Protein AF-A0A377LM13-F1 (afdb_monomer_lite)

Organism: Enterobacter cloacae (NCBI:txid550)

Radius of gyration: 17.38 Å; chains: 1; bounding box: 69×24×45 Å

pLDDT: mean 71.72, std 21.13, range [30.25, 97.75]

Sequence (123 aa):
MQACSAPKGIDLDLGAFVELQDGYKSVIQALGNAFGNYRDEPYVQLKGDDRTGDVSDGEWLHINGREWKHIREVLIYAFIYEGVPSWDKTDGVVTIHVPDQPPIETRLTEGETVAHCAPLPDS

Structure (mmCIF, N/CA/C/O backbone):
data_AF-A0A377LM13-F1
#
_entry.id   AF-A0A377LM13-F1
#
loop_
_atom_site.group_PDB
_atom_site.id
_atom_site.type_symbol
_atom_site.label_atom_id
_atom_site.label_alt_id
_atom_site.label_comp_id
_atom_site.label_asym_id
_atom_site.label_entity_id
_atom_site.label_seq_id
_atom_site.pdbx_PDB_ins_code
_atom_site.Cartn_x
_atom_site.Cartn_y
_atom_site.Cartn_z
_atom_site.occupancy
_atom_site.B_iso_or_equiv
_atom_site.auth_seq_id
_atom_site.auth_comp_id
_atom_site.auth_asym_id
_atom_site.auth_atom_id
_atom_site.pdbx_PDB_model_num
ATOM 1 N N . MET A 1 1 ? 31.698 -7.398 -31.797 1.00 39.91 1 MET A N 1
ATOM 2 C CA . MET A 1 1 ? 31.085 -7.400 -30.455 1.00 39.91 1 MET A CA 1
ATOM 3 C C . MET A 1 1 ? 29.989 -6.358 -30.474 1.00 39.91 1 MET A C 1
ATOM 5 O O . MET A 1 1 ? 30.304 -5.193 -30.653 1.00 39.91 1 MET A O 1
ATOM 9 N N . GLN A 1 2 ? 28.733 -6.764 -30.357 1.00 32.50 2 GLN A N 1
ATOM 10 C CA . GLN A 1 2 ? 27.645 -5.845 -30.043 1.00 32.50 2 GLN A CA 1
ATOM 11 C C . GLN A 1 2 ? 26.778 -6.591 -29.036 1.00 32.50 2 GLN A C 1
ATOM 13 O O . GLN A 1 2 ? 26.074 -7.528 -29.399 1.00 32.50 2 GLN A O 1
ATOM 18 N N . ALA A 1 3 ? 26.918 -6.253 -27.757 1.00 33.78 3 ALA A N 1
ATOM 19 C CA . ALA A 1 3 ? 25.914 -6.629 -26.781 1.00 33.78 3 ALA A CA 1
ATOM 20 C C . ALA A 1 3 ? 24.720 -5.704 -27.033 1.00 33.78 3 ALA A C 1
ATOM 22 O O . ALA A 1 3 ? 24.848 -4.485 -26.902 1.00 33.78 3 ALA A O 1
ATOM 23 N N . CYS A 1 4 ? 23.589 -6.263 -27.464 1.00 30.25 4 CYS A N 1
ATOM 24 C CA . CYS A 1 4 ? 22.315 -5.571 -27.330 1.00 30.25 4 CYS A CA 1
ATOM 25 C C . CYS A 1 4 ? 22.112 -5.335 -25.834 1.00 30.25 4 CYS A C 1
ATOM 27 O O . CYS A 1 4 ? 22.000 -6.291 -25.070 1.00 30.25 4 CYS A O 1
ATOM 29 N N . SER A 1 5 ? 22.123 -4.069 -25.416 1.00 35.12 5 SER A N 1
ATOM 30 C CA . SER A 1 5 ? 21.589 -3.686 -24.114 1.00 35.12 5 SER A CA 1
ATOM 31 C C . SER A 1 5 ? 20.164 -4.217 -24.052 1.00 35.12 5 SER A C 1
ATOM 33 O O . SER A 1 5 ? 19.355 -3.858 -24.910 1.00 35.12 5 SER A O 1
ATOM 35 N N . ALA A 1 6 ? 19.861 -5.068 -23.071 1.00 37.19 6 ALA A N 1
ATOM 36 C CA . ALA A 1 6 ? 18.476 -5.327 -22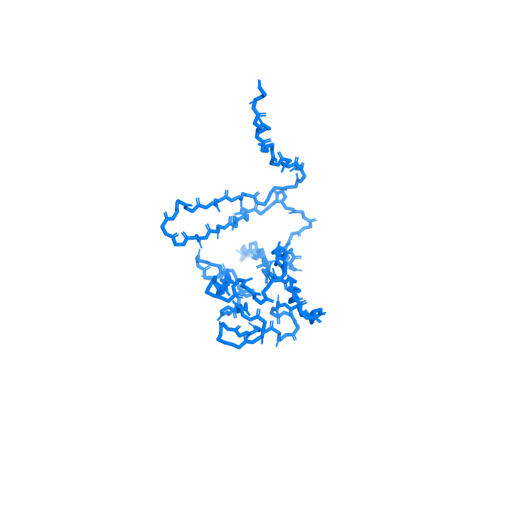.710 1.00 37.19 6 ALA A CA 1
ATOM 37 C C . ALA A 1 6 ? 17.790 -3.964 -22.484 1.00 37.19 6 ALA A C 1
ATOM 39 O O . ALA A 1 6 ? 18.450 -3.038 -21.982 1.00 37.19 6 ALA A O 1
ATOM 40 N N . PRO A 1 7 ? 16.528 -3.779 -22.906 1.00 42.41 7 PRO A N 1
ATOM 41 C CA . PRO A 1 7 ? 15.776 -2.612 -22.468 1.00 42.41 7 PRO A CA 1
ATOM 42 C C . PRO A 1 7 ? 15.837 -2.587 -20.936 1.00 42.41 7 PRO A C 1
ATOM 44 O O . PRO A 1 7 ? 15.691 -3.635 -20.308 1.00 42.41 7 PRO A O 1
ATOM 47 N N . LYS A 1 8 ? 16.140 -1.424 -20.340 1.00 48.09 8 LYS A N 1
ATOM 48 C CA . LYS A 1 8 ? 16.014 -1.260 -18.886 1.00 48.09 8 LYS A CA 1
ATOM 49 C C . LYS A 1 8 ? 14.614 -1.744 -18.508 1.00 48.09 8 LYS A C 1
ATOM 51 O O . LYS A 1 8 ? 13.649 -1.260 -19.101 1.00 48.09 8 LYS A O 1
ATOM 56 N N . GLY A 1 9 ? 14.541 -2.714 -17.597 1.00 55.50 9 GLY A N 1
ATOM 57 C CA . GLY A 1 9 ? 13.276 -3.169 -17.032 1.00 55.50 9 GLY A CA 1
ATOM 58 C C . GLY A 1 9 ? 12.495 -1.965 -16.517 1.00 55.50 9 GLY A C 1
ATOM 59 O O . GLY A 1 9 ? 13.082 -0.995 -16.034 1.00 55.50 9 GLY A O 1
ATOM 60 N N . ILE A 1 10 ? 11.189 -1.992 -16.733 1.00 61.28 10 ILE A N 1
ATOM 61 C CA . ILE A 1 10 ? 10.272 -1.001 -16.186 1.00 61.28 10 ILE A CA 1
ATOM 62 C C . ILE A 1 10 ? 10.017 -1.425 -14.748 1.00 61.28 10 ILE A C 1
ATOM 64 O O . ILE A 1 10 ? 9.575 -2.550 -14.534 1.00 61.28 10 ILE A O 1
ATOM 68 N N . ASP A 1 11 ? 10.301 -0.537 -13.802 1.00 65.81 11 ASP A N 1
ATOM 69 C CA . ASP A 1 11 ? 10.080 -0.779 -12.379 1.00 65.81 11 ASP A CA 1
ATOM 70 C C . ASP A 1 11 ? 8.792 -0.066 -11.944 1.00 65.81 11 ASP A C 1
ATOM 72 O O . ASP A 1 11 ? 8.705 1.171 -11.984 1.00 65.81 11 ASP A O 1
ATOM 76 N N . LEU A 1 12 ? 7.762 -0.857 -11.638 1.00 72.94 12 LEU A N 1
ATOM 77 C CA . LEU A 1 12 ? 6.462 -0.388 -11.166 1.00 72.94 12 LEU A CA 1
ATOM 78 C C . LEU A 1 12 ? 6.320 -0.751 -9.693 1.00 72.94 12 LEU A C 1
ATOM 80 O O . LEU A 1 12 ? 6.342 -1.928 -9.349 1.00 72.94 12 LEU A O 1
ATOM 84 N N . ASP A 1 13 ? 6.062 0.250 -8.861 1.00 76.25 13 ASP A N 1
ATOM 85 C CA . ASP A 1 13 ? 5.788 0.060 -7.440 1.00 76.25 13 ASP A CA 1
ATOM 86 C C . ASP A 1 13 ? 4.286 0.181 -7.146 1.00 76.25 13 ASP A C 1
ATOM 88 O O . ASP A 1 13 ? 3.567 1.004 -7.735 1.00 76.25 13 ASP A O 1
ATOM 92 N N . LEU A 1 14 ? 3.829 -0.582 -6.157 1.00 85.19 14 LEU A N 1
ATOM 93 C CA . LEU A 1 14 ? 2.491 -0.580 -5.582 1.00 85.19 14 LEU A CA 1
ATOM 94 C C . LEU A 1 14 ? 2.515 -0.002 -4.159 1.00 85.19 14 LEU A C 1
ATOM 96 O O . LEU A 1 14 ? 3.358 -0.321 -3.318 1.00 85.19 14 LEU A O 1
ATOM 100 N N . GLY A 1 15 ? 1.519 0.821 -3.840 1.00 90.19 15 GLY A N 1
ATOM 101 C CA . GLY A 1 15 ? 1.350 1.375 -2.503 1.00 90.19 15 GLY A CA 1
ATOM 102 C C . GLY A 1 15 ? -0.103 1.581 -2.105 1.00 90.19 15 GLY A C 1
ATOM 103 O O . GLY A 1 15 ? -1.030 1.488 -2.915 1.00 90.19 15 GLY A O 1
ATOM 104 N N . ALA A 1 16 ? -0.302 1.871 -0.821 1.00 93.69 16 ALA A N 1
ATOM 105 C CA . ALA A 1 16 ? -1.597 2.279 -0.305 1.00 93.69 16 ALA A CA 1
ATOM 106 C C . ALA A 1 16 ? -1.486 3.360 0.767 1.00 93.69 16 ALA A C 1
ATOM 108 O O . ALA A 1 16 ? -0.631 3.311 1.649 1.00 93.69 16 ALA A O 1
ATOM 109 N N . PHE A 1 17 ? -2.416 4.305 0.735 1.00 95.88 17 PHE A N 1
ATOM 110 C CA . PHE A 1 17 ? -2.726 5.162 1.869 1.00 95.88 17 PHE A CA 1
ATOM 111 C C . PHE A 1 17 ? -3.907 4.557 2.628 1.00 95.88 17 PHE A C 1
ATOM 113 O O . PHE A 1 17 ? -4.901 4.165 2.014 1.00 95.88 17 PHE A O 1
ATOM 120 N N . VAL A 1 18 ? -3.797 4.482 3.953 1.00 96.75 18 VAL A N 1
ATOM 121 C CA . VAL A 1 18 ? -4.838 3.930 4.824 1.00 96.75 18 VAL A CA 1
ATOM 122 C C . VAL A 1 18 ? -5.212 4.953 5.881 1.00 96.75 18 VAL A C 1
ATOM 124 O O . VAL A 1 18 ? -4.346 5.441 6.612 1.00 96.75 18 VAL A O 1
ATOM 127 N N . GLU A 1 19 ? -6.509 5.221 5.994 1.00 97.75 19 GLU A N 1
ATOM 128 C CA . GLU A 1 19 ? -7.101 5.962 7.102 1.00 97.75 19 GLU A CA 1
ATOM 129 C C . GLU A 1 19 ? -7.992 5.023 7.925 1.00 97.75 19 GLU A C 1
ATOM 131 O O . GLU A 1 19 ? -8.856 4.333 7.377 1.00 97.75 19 GLU A O 1
ATOM 136 N N . LEU A 1 20 ? -7.785 4.991 9.242 1.00 97.50 20 LEU A N 1
ATOM 137 C CA . LEU A 1 20 ? -8.616 4.254 10.193 1.00 97.50 20 LEU A CA 1
ATOM 138 C C . LEU A 1 20 ? -9.738 5.141 10.750 1.00 97.50 20 LEU A C 1
ATOM 140 O O . LEU A 1 20 ? -9.699 6.370 10.669 1.00 97.50 20 LEU A O 1
ATOM 144 N N . GLN A 1 21 ? -10.759 4.515 11.331 1.00 97.12 21 GLN A N 1
ATOM 145 C CA . GLN A 1 21 ? -11.940 5.207 11.865 1.00 97.12 21 GLN A CA 1
ATOM 146 C C . GLN A 1 21 ? -11.631 6.136 13.049 1.00 97.12 21 GLN A C 1
ATOM 148 O O . GLN A 1 21 ? -12.384 7.072 13.310 1.00 97.12 21 GLN A O 1
ATOM 153 N N . ASP A 1 22 ? -10.532 5.899 13.762 1.00 95.75 22 ASP A N 1
ATOM 154 C CA . ASP A 1 22 ? -10.043 6.763 14.841 1.00 95.75 22 ASP A CA 1
ATOM 155 C C . ASP A 1 22 ? -9.205 7.954 14.334 1.00 95.75 22 ASP A C 1
ATOM 157 O O . ASP A 1 22 ? -8.771 8.796 15.122 1.00 95.75 22 ASP A O 1
ATOM 161 N N . GLY A 1 23 ? -9.008 8.052 13.015 1.00 96.25 23 GLY A N 1
ATOM 162 C CA . GLY A 1 23 ? -8.229 9.092 12.355 1.00 96.25 23 GLY A CA 1
ATOM 163 C C . GLY A 1 23 ? -6.744 8.769 12.196 1.00 96.25 23 GLY A C 1
ATOM 164 O O . GLY A 1 23 ? -6.016 9.616 11.667 1.00 96.25 23 GLY A O 1
ATOM 165 N N . TYR A 1 24 ? -6.273 7.585 12.611 1.00 96.44 24 TYR A N 1
ATOM 166 C CA . TYR A 1 24 ? -4.904 7.150 12.338 1.00 96.44 24 TYR A CA 1
ATOM 167 C C . TYR A 1 24 ? -4.667 7.013 10.829 1.00 96.44 24 TYR A C 1
ATOM 169 O O . TYR A 1 24 ? -5.503 6.488 10.093 1.00 96.44 24 TYR A O 1
ATOM 177 N N . LYS A 1 25 ? -3.513 7.501 10.363 1.00 97.00 25 LYS A N 1
ATOM 178 C CA . LYS A 1 25 ? -3.135 7.535 8.946 1.00 97.00 25 LYS A CA 1
ATOM 179 C C . LYS A 1 25 ? -1.785 6.882 8.752 1.00 97.00 25 LYS A C 1
ATOM 181 O O . LYS A 1 25 ? -0.836 7.187 9.473 1.00 97.00 25 LYS A O 1
ATOM 186 N N . SER A 1 26 ? -1.692 6.034 7.740 1.00 95.19 26 SER A N 1
ATOM 187 C CA . SER A 1 26 ? -0.451 5.357 7.382 1.00 95.19 26 SER A CA 1
ATOM 188 C C . SER A 1 26 ? -0.300 5.245 5.873 1.00 95.19 26 SER A C 1
ATOM 190 O O . SER A 1 26 ? -1.274 5.303 5.122 1.00 95.19 26 SER A O 1
ATOM 192 N N . VAL A 1 27 ? 0.949 5.109 5.440 1.00 95.00 27 VAL A N 1
ATOM 193 C CA . VAL A 1 27 ? 1.307 4.855 4.048 1.00 95.00 27 VAL A CA 1
ATOM 194 C C . VAL A 1 27 ? 2.063 3.539 4.001 1.00 95.00 27 VAL A C 1
ATOM 196 O O . VAL A 1 27 ? 3.021 3.355 4.752 1.00 95.00 27 VAL A O 1
ATOM 199 N N . ILE A 1 28 ? 1.620 2.645 3.127 1.00 93.12 28 ILE A N 1
ATOM 200 C CA . ILE A 1 28 ? 2.214 1.341 2.866 1.00 93.12 28 ILE A CA 1
ATOM 201 C C . ILE A 1 28 ? 2.919 1.408 1.513 1.00 93.12 28 ILE A C 1
ATOM 203 O O . ILE A 1 28 ? 2.266 1.648 0.501 1.00 93.12 28 ILE A O 1
ATOM 207 N N . GLN A 1 29 ? 4.241 1.250 1.510 1.00 89.50 29 GLN A N 1
ATOM 208 C CA . GLN A 1 29 ? 5.081 1.261 0.308 1.00 89.50 29 GLN A CA 1
ATOM 209 C C . GLN A 1 29 ? 6.489 0.723 0.605 1.00 89.50 29 GLN A C 1
ATOM 2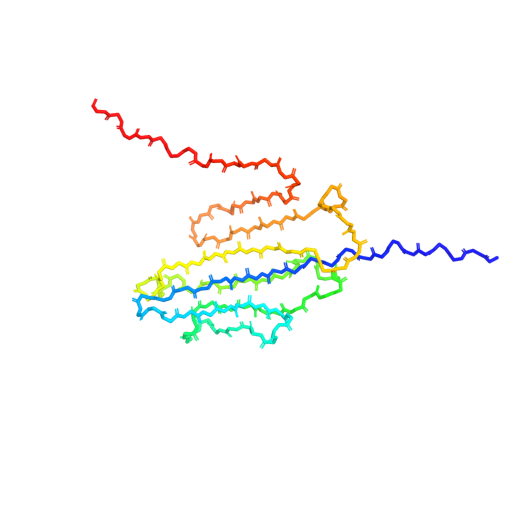11 O O . GLN A 1 29 ? 7.034 0.940 1.698 1.00 89.50 29 GLN A O 1
ATOM 216 N N . ALA A 1 30 ? 7.107 0.100 -0.397 1.00 84.06 30 ALA A N 1
ATOM 217 C CA . ALA A 1 30 ? 8.462 -0.437 -0.320 1.00 84.06 30 ALA A CA 1
ATOM 218 C C . ALA A 1 30 ? 9.535 0.645 -0.088 1.00 84.06 30 ALA A C 1
ATOM 220 O O . ALA A 1 30 ? 10.387 0.497 0.790 1.00 84.06 30 ALA A O 1
ATOM 221 N N . LEU A 1 31 ? 9.453 1.785 -0.789 1.00 78.38 31 LEU A N 1
ATOM 222 C CA . LEU A 1 31 ? 10.442 2.877 -0.710 1.00 78.38 31 LEU A CA 1
ATOM 223 C C . LEU A 1 31 ? 10.627 3.461 0.700 1.00 78.38 31 LEU A C 1
ATOM 225 O O . LEU A 1 31 ? 11.710 3.924 1.059 1.00 78.38 31 LEU A O 1
ATOM 229 N N . GLY A 1 32 ? 9.565 3.444 1.505 1.00 80.06 32 GLY A N 1
ATOM 230 C CA . GLY A 1 32 ? 9.575 3.927 2.885 1.00 80.06 32 GLY A CA 1
ATOM 231 C C . GLY A 1 32 ? 9.942 2.862 3.918 1.00 80.06 32 GLY A C 1
ATOM 232 O O . GLY A 1 32 ? 9.883 3.153 5.111 1.00 80.06 32 GLY A O 1
ATOM 233 N N . ASN A 1 33 ? 10.262 1.632 3.492 1.00 84.25 33 ASN A N 1
ATOM 234 C CA . ASN A 1 33 ? 10.314 0.441 4.349 1.00 84.25 33 ASN A CA 1
ATOM 235 C C . ASN A 1 33 ? 9.038 0.267 5.199 1.00 84.25 33 ASN A C 1
ATOM 237 O O . ASN A 1 33 ? 9.088 -0.200 6.339 1.00 84.25 33 ASN A O 1
ATOM 241 N N . ALA A 1 34 ? 7.888 0.661 4.649 1.00 90.69 34 ALA A N 1
ATOM 242 C CA . ALA A 1 34 ? 6.605 0.655 5.334 1.00 90.69 34 ALA A CA 1
ATOM 243 C C . ALA A 1 34 ? 5.721 -0.446 4.741 1.00 90.69 34 ALA A C 1
ATOM 245 O O . ALA A 1 34 ? 4.857 -0.192 3.912 1.00 90.69 34 ALA A O 1
ATOM 246 N N . PHE A 1 35 ? 5.949 -1.690 5.162 1.00 91.81 35 PHE A N 1
ATOM 247 C CA . PHE A 1 35 ? 5.245 -2.859 4.614 1.00 91.81 35 PHE A CA 1
ATOM 248 C C . PHE A 1 35 ? 3.885 -3.134 5.263 1.00 91.81 35 PHE A C 1
ATOM 250 O O . PHE A 1 35 ? 3.137 -3.981 4.784 1.00 91.81 35 PHE A O 1
ATOM 257 N N . GLY A 1 36 ? 3.544 -2.427 6.342 1.00 93.06 36 GLY A N 1
ATOM 258 C CA . GLY A 1 36 ? 2.286 -2.621 7.057 1.00 93.06 36 GLY A CA 1
ATOM 259 C C . GLY A 1 36 ? 2.162 -3.992 7.730 1.00 93.06 36 GLY A C 1
ATOM 260 O O . GLY A 1 36 ? 3.132 -4.739 7.884 1.00 93.06 36 GLY A O 1
ATOM 261 N N . ASN A 1 37 ? 0.950 -4.313 8.173 1.00 93.69 37 ASN A N 1
ATOM 262 C CA . ASN A 1 37 ? 0.635 -5.555 8.870 1.00 93.69 37 ASN A CA 1
ATOM 263 C C . ASN A 1 37 ? -0.804 -5.972 8.541 1.00 93.69 37 ASN A C 1
ATOM 265 O O . ASN A 1 37 ? -1.717 -5.157 8.527 1.00 93.69 37 ASN A O 1
ATOM 269 N N . TYR A 1 38 ? -1.004 -7.256 8.251 1.00 94.12 38 TYR A N 1
ATOM 270 C CA . TYR A 1 38 ? -2.317 -7.807 7.919 1.00 94.12 38 TYR A CA 1
ATOM 271 C C . TYR A 1 38 ? -3.190 -8.078 9.160 1.00 94.12 38 TYR A C 1
ATOM 273 O O . TYR A 1 38 ? -4.418 -8.112 9.076 1.00 94.12 38 TYR A O 1
ATOM 281 N N . ARG A 1 39 ? -2.562 -8.340 10.312 1.00 94.38 39 ARG A N 1
ATOM 282 C CA . ARG A 1 39 ? -3.226 -8.743 11.565 1.00 94.38 39 ARG A CA 1
ATOM 283 C C . ARG A 1 39 ? -3.391 -7.602 12.561 1.00 94.38 39 ARG A C 1
ATOM 285 O O . ARG A 1 39 ? -4.321 -7.656 13.354 1.00 94.38 39 ARG A O 1
ATOM 292 N N . ASP A 1 40 ? -2.517 -6.609 12.493 1.00 95.50 40 ASP A N 1
ATOM 293 C CA . ASP A 1 40 ? -2.535 -5.419 13.342 1.00 95.50 40 ASP A CA 1
ATOM 294 C C . ASP A 1 40 ? -2.727 -4.170 12.478 1.00 95.50 40 ASP A C 1
ATOM 296 O O . ASP A 1 40 ? -2.576 -4.236 11.256 1.00 95.50 40 ASP A O 1
ATOM 300 N N . GLU A 1 41 ? -3.029 -3.031 13.101 1.00 94.25 41 GLU A N 1
ATOM 301 C CA . GLU A 1 41 ? -3.126 -1.744 12.407 1.00 94.25 41 GLU A CA 1
ATOM 302 C C . GLU A 1 41 ? -1.885 -1.509 11.518 1.00 94.25 41 GLU A C 1
ATOM 304 O O . GLU A 1 41 ? -0.753 -1.696 11.978 1.00 94.25 41 GLU A O 1
ATOM 309 N N . PRO A 1 42 ? -2.068 -1.146 10.232 1.00 95.56 42 PRO A N 1
ATOM 310 C CA . PRO A 1 42 ? -3.294 -0.630 9.609 1.00 95.56 42 PRO A CA 1
ATOM 311 C C . PRO A 1 42 ? -4.159 -1.680 8.881 1.00 95.56 42 PRO A C 1
ATOM 313 O O . PRO A 1 42 ? -4.997 -1.308 8.062 1.00 95.56 42 PRO A O 1
ATOM 316 N N . TYR A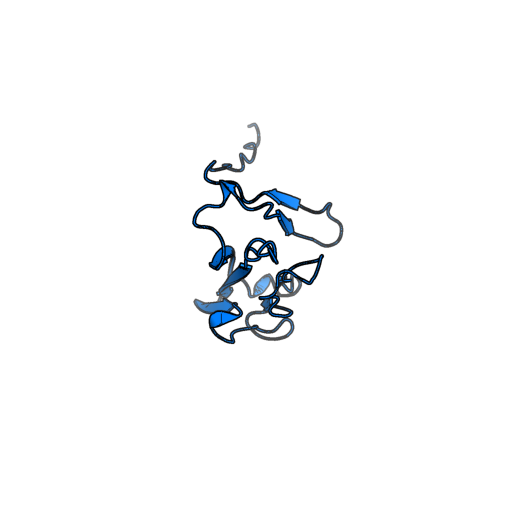 1 43 ? -3.967 -2.978 9.145 1.00 96.25 43 TYR A N 1
ATOM 317 C CA . TYR A 1 43 ? -4.687 -4.106 8.519 1.00 96.25 43 TYR A CA 1
ATOM 318 C C . TYR A 1 43 ? -4.470 -4.253 7.005 1.00 96.25 43 TYR A C 1
ATOM 320 O O . TYR A 1 43 ? -5.182 -4.995 6.318 1.00 96.25 43 TYR A O 1
ATOM 328 N N . VAL A 1 44 ? -3.461 -3.556 6.492 1.00 94.38 44 VAL A N 1
ATOM 329 C CA . VAL A 1 44 ? -3.007 -3.575 5.107 1.00 94.38 44 VAL A CA 1
ATOM 330 C C . VAL A 1 44 ? -1.527 -3.927 5.107 1.00 94.38 44 VAL A C 1
ATOM 332 O O . VAL A 1 44 ? -0.756 -3.367 5.888 1.00 94.38 44 VAL A O 1
ATOM 335 N N . GLN A 1 45 ? -1.132 -4.865 4.249 1.00 94.31 45 GLN A N 1
ATOM 336 C CA . GLN A 1 45 ? 0.242 -5.346 4.146 1.00 94.31 45 GLN A CA 1
ATOM 337 C C . GLN A 1 45 ? 0.701 -5.424 2.692 1.00 94.31 45 GLN A C 1
ATOM 339 O O . GLN A 1 45 ? 0.067 -6.100 1.886 1.00 94.31 45 GLN A O 1
ATOM 344 N N . LEU A 1 46 ? 1.856 -4.834 2.397 1.00 91.12 46 LEU A N 1
ATOM 345 C CA . LEU A 1 46 ? 2.631 -5.117 1.192 1.00 91.12 46 LEU A CA 1
ATOM 346 C C . LEU A 1 46 ? 3.481 -6.369 1.445 1.00 91.12 46 LEU A C 1
ATOM 348 O O . LEU A 1 46 ? 4.230 -6.446 2.422 1.00 91.12 46 LEU A O 1
ATOM 352 N N . LYS A 1 47 ? 3.307 -7.396 0.613 1.00 85.56 47 LYS A N 1
ATOM 353 C CA . LYS A 1 47 ? 3.877 -8.737 0.827 1.00 85.56 47 LYS A CA 1
ATOM 354 C C . LYS A 1 47 ? 5.372 -8.831 0.561 1.00 85.56 47 LYS A C 1
ATOM 356 O O . LYS A 1 47 ? 6.010 -9.748 1.078 1.00 85.56 47 LYS A O 1
ATOM 361 N N . GLY A 1 48 ? 5.898 -7.919 -0.234 1.00 71.06 48 GLY A N 1
ATOM 362 C CA . GLY A 1 48 ? 7.269 -7.912 -0.694 1.00 71.06 48 GLY A CA 1
ATOM 363 C C . GLY A 1 48 ? 7.451 -6.799 -1.707 1.00 71.06 48 GLY A C 1
ATOM 364 O O . GLY A 1 48 ? 6.476 -6.203 -2.151 1.00 71.06 48 GLY A O 1
ATOM 365 N N . ASP A 1 49 ? 8.712 -6.545 -1.994 1.00 64.31 49 ASP A N 1
ATOM 366 C CA . ASP A 1 49 ? 9.208 -5.499 -2.868 1.00 64.31 49 ASP A CA 1
ATOM 367 C C . ASP A 1 49 ? 9.836 -6.198 -4.076 1.00 64.31 49 ASP A C 1
ATOM 369 O O . ASP A 1 49 ? 10.811 -6.939 -3.892 1.00 64.31 49 ASP A O 1
ATOM 373 N N . ASP A 1 50 ? 9.242 -6.061 -5.263 1.00 63.94 50 ASP A N 1
ATOM 374 C CA . ASP A 1 50 ? 9.774 -6.649 -6.506 1.00 63.94 50 ASP A CA 1
ATOM 375 C C . ASP A 1 50 ? 10.305 -5.574 -7.457 1.00 63.94 50 ASP A C 1
ATOM 377 O O . ASP A 1 50 ? 9.832 -5.396 -8.576 1.00 63.94 50 ASP A O 1
ATOM 381 N N . ARG A 1 51 ? 11.384 -4.918 -7.025 1.00 58.94 51 ARG A N 1
ATOM 382 C CA . ARG A 1 51 ? 12.115 -3.902 -7.811 1.00 58.94 51 ARG A CA 1
ATOM 383 C C . ARG A 1 51 ? 12.762 -4.418 -9.090 1.00 58.94 51 ARG A C 1
ATOM 385 O O . ARG A 1 51 ? 13.412 -3.674 -9.821 1.00 58.94 51 ARG A O 1
ATOM 392 N N . THR A 1 52 ? 12.746 -5.731 -9.299 1.00 54.12 52 THR A N 1
ATOM 393 C CA . THR A 1 52 ? 13.357 -6.338 -10.481 1.00 54.12 52 THR A CA 1
ATOM 394 C C . THR A 1 52 ? 12.372 -6.468 -11.633 1.00 54.12 52 THR A C 1
ATOM 396 O O . THR A 1 52 ? 12.811 -6.590 -12.776 1.00 54.12 52 THR A O 1
ATOM 399 N N . GLY A 1 53 ? 11.063 -6.439 -11.352 1.00 54.91 53 GLY A N 1
ATOM 400 C CA . GLY A 1 53 ? 10.038 -6.845 -12.314 1.00 54.91 53 GLY A CA 1
ATOM 401 C C . GLY A 1 53 ? 10.217 -8.295 -12.788 1.00 54.91 53 GLY A C 1
ATOM 402 O O . GLY A 1 53 ? 9.704 -8.667 -13.843 1.00 54.91 53 GLY A O 1
ATOM 403 N N . ASP A 1 54 ? 10.992 -9.097 -12.045 1.00 43.41 54 ASP A N 1
ATOM 404 C CA . ASP A 1 54 ? 11.342 -10.478 -12.388 1.00 43.41 54 ASP A CA 1
ATOM 405 C C . ASP A 1 54 ? 10.300 -11.470 -11.839 1.00 43.41 54 ASP A C 1
ATOM 407 O O . ASP A 1 54 ? 10.220 -12.609 -12.317 1.00 43.41 54 ASP A O 1
ATOM 411 N N . VAL A 1 55 ? 9.480 -11.075 -10.854 1.00 55.75 55 VAL A N 1
ATOM 412 C CA . VAL A 1 55 ? 8.343 -11.879 -10.399 1.00 55.75 55 VAL A CA 1
ATOM 413 C C . VAL A 1 55 ? 7.187 -11.643 -11.363 1.00 55.75 55 VAL A C 1
ATOM 415 O O . VAL A 1 55 ? 6.607 -10.565 -11.434 1.00 55.75 55 VAL A O 1
ATOM 418 N N . SER A 1 56 ? 6.801 -12.701 -12.080 1.00 50.59 56 SER A N 1
ATOM 419 C CA . SER A 1 56 ? 5.684 -12.680 -13.038 1.00 50.59 56 SER A CA 1
ATOM 420 C C . SER A 1 56 ? 4.364 -12.174 -12.454 1.00 50.59 56 SER A C 1
ATOM 422 O O . SER A 1 56 ? 3.497 -11.727 -13.198 1.00 50.59 56 SER A O 1
ATOM 424 N N . ASP A 1 57 ? 4.222 -12.278 -11.132 1.00 58.97 57 ASP A N 1
ATOM 425 C CA . ASP A 1 57 ? 3.004 -11.965 -10.393 1.00 58.97 57 ASP A CA 1
ATOM 426 C C . ASP A 1 57 ? 3.044 -10.561 -9.751 1.00 58.97 57 ASP A C 1
ATOM 428 O O . ASP A 1 57 ? 2.065 -10.180 -9.112 1.00 58.97 57 ASP A O 1
ATOM 432 N N . GLY A 1 58 ? 4.145 -9.808 -9.902 1.00 72.44 58 GLY A N 1
ATOM 433 C CA . GLY A 1 58 ? 4.315 -8.440 -9.396 1.00 72.44 58 GLY A CA 1
ATOM 434 C C . GLY A 1 58 ? 4.238 -8.288 -7.869 1.00 72.44 58 GLY A C 1
ATOM 435 O O . GLY A 1 58 ? 4.437 -9.236 -7.101 1.00 72.44 58 GLY A O 1
ATOM 436 N N . GLU A 1 59 ? 3.943 -7.068 -7.415 1.00 78.81 59 GLU A N 1
ATOM 437 C CA . GLU A 1 59 ? 3.769 -6.747 -5.997 1.00 78.81 59 GLU A CA 1
ATOM 438 C C . GLU A 1 59 ? 2.343 -7.025 -5.500 1.00 78.81 59 GLU A C 1
ATOM 440 O O . GLU A 1 59 ? 1.352 -6.719 -6.163 1.00 78.81 59 GLU A O 1
ATOM 445 N N . TRP A 1 60 ? 2.224 -7.559 -4.278 1.00 86.44 60 TRP A N 1
ATOM 446 C CA . TRP A 1 60 ? 0.935 -7.924 -3.682 1.00 86.44 60 TRP A CA 1
ATOM 447 C C . TRP A 1 60 ? 0.616 -7.092 -2.447 1.00 86.44 60 TRP A C 1
ATOM 449 O O . TRP A 1 60 ? 1.350 -7.124 -1.455 1.00 86.44 60 TRP A O 1
ATOM 459 N N . LEU A 1 61 ? -0.546 -6.438 -2.465 1.00 89.44 61 LEU A N 1
ATOM 460 C CA . LEU A 1 61 ? -1.093 -5.705 -1.328 1.00 89.44 61 LEU A CA 1
ATOM 461 C C . LEU A 1 61 ? -2.312 -6.439 -0.757 1.00 89.44 61 LEU A C 1
ATOM 463 O O . LEU A 1 61 ? -3.337 -6.614 -1.411 1.00 89.44 61 LEU A O 1
ATOM 467 N N . HIS A 1 62 ? -2.190 -6.905 0.480 1.00 91.94 62 HIS A N 1
ATOM 468 C CA . HIS A 1 62 ? -3.224 -7.654 1.183 1.00 91.94 62 HIS A CA 1
ATOM 469 C C . HIS A 1 62 ? -3.989 -6.740 2.136 1.00 91.94 62 HIS A C 1
ATOM 471 O O . HIS A 1 62 ? -3.401 -6.178 3.059 1.00 91.94 62 HIS A O 1
ATOM 477 N N . ILE A 1 63 ? -5.309 -6.666 1.967 1.00 92.31 63 ILE A N 1
ATOM 478 C CA . ILE A 1 63 ? -6.217 -5.919 2.845 1.00 92.31 63 ILE A CA 1
ATOM 479 C C . ILE A 1 63 ? -7.046 -6.916 3.653 1.00 92.31 63 ILE A C 1
ATOM 481 O O . ILE A 1 63 ? -7.698 -7.804 3.093 1.00 92.31 63 ILE A O 1
ATOM 485 N N . ASN A 1 64 ? -7.033 -6.803 4.979 1.00 93.19 64 ASN A N 1
ATOM 486 C CA . ASN A 1 64 ? -7.833 -7.668 5.836 1.00 93.19 64 ASN A CA 1
ATOM 487 C C . ASN A 1 64 ? -9.283 -7.168 5.917 1.00 93.19 64 ASN A C 1
ATOM 489 O O . ASN A 1 64 ? -9.656 -6.400 6.802 1.00 93.19 64 ASN A O 1
ATOM 493 N N . GLY A 1 65 ? -10.129 -7.665 5.012 1.00 89.25 65 GLY A N 1
ATOM 494 C CA . GLY A 1 65 ? -11.553 -7.314 4.963 1.00 89.25 65 GLY A CA 1
ATOM 495 C C . GLY A 1 65 ? -12.353 -7.658 6.229 1.00 89.25 65 GLY A C 1
ATOM 496 O O . GLY A 1 65 ? -13.441 -7.121 6.419 1.00 89.25 65 GLY A O 1
ATOM 497 N N . ARG A 1 66 ? -11.836 -8.503 7.137 1.00 93.00 66 ARG A N 1
ATOM 498 C CA . ARG A 1 66 ? -12.499 -8.771 8.431 1.00 93.00 66 ARG A CA 1
ATOM 499 C C . ARG A 1 66 ? -12.454 -7.566 9.369 1.00 93.00 66 ARG A C 1
ATOM 501 O O . ARG A 1 66 ? -13.325 -7.432 10.225 1.00 93.00 66 ARG A O 1
ATOM 508 N N . GLU A 1 67 ? -11.481 -6.682 9.176 1.00 95.19 67 GLU A N 1
ATOM 509 C CA . GLU A 1 67 ? -11.277 -5.489 9.997 1.00 95.19 67 GLU A CA 1
ATOM 510 C C . GLU A 1 67 ? -11.836 -4.220 9.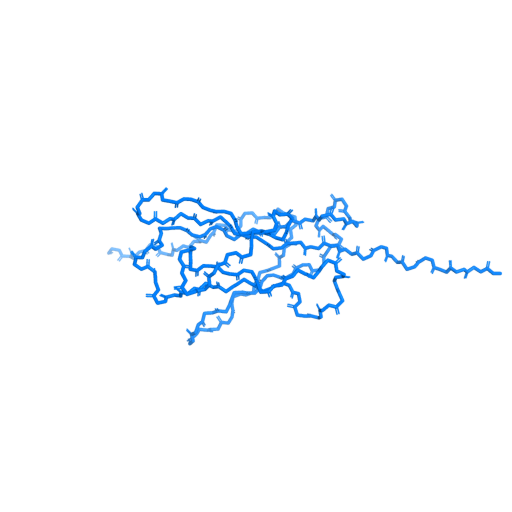337 1.00 95.19 67 GLU A C 1
ATOM 512 O O . GLU A 1 67 ? -11.535 -3.114 9.771 1.00 95.19 67 GLU A O 1
ATOM 517 N N . TRP A 1 68 ? -12.723 -4.349 8.338 1.00 92.25 68 TRP A N 1
ATOM 518 C CA . TRP A 1 68 ? -13.335 -3.205 7.639 1.00 92.25 68 TRP A CA 1
ATOM 519 C C . TRP A 1 68 ? -14.048 -2.219 8.576 1.00 92.25 68 TRP A C 1
ATOM 521 O O . TRP A 1 68 ? -14.095 -1.025 8.316 1.00 92.25 68 TRP A O 1
ATOM 531 N N . LYS A 1 69 ? -14.540 -2.699 9.724 1.00 95.44 69 LYS A N 1
ATOM 532 C CA . LYS A 1 69 ? -15.085 -1.866 10.813 1.00 95.44 69 LYS A CA 1
ATOM 533 C C . LYS A 1 69 ? -14.085 -0.852 11.395 1.00 95.44 69 LYS A C 1
ATOM 535 O O . LYS A 1 69 ? -14.522 0.117 12.004 1.00 95.44 69 LYS A O 1
ATOM 540 N N . HIS A 1 70 ? -12.779 -1.084 11.257 1.00 96.31 70 HIS A N 1
ATOM 541 C CA . HIS A 1 70 ? -11.704 -0.205 11.728 1.00 96.31 70 HIS A CA 1
ATOM 542 C C . HIS A 1 70 ? -11.136 0.676 10.618 1.00 96.31 70 HIS A C 1
ATOM 544 O O . HIS A 1 70 ? -10.521 1.697 10.910 1.00 96.31 70 HIS A O 1
ATOM 550 N N . ILE A 1 71 ? -11.355 0.306 9.358 1.00 95.62 71 ILE A N 1
ATOM 551 C CA . ILE A 1 71 ? -10.830 1.009 8.193 1.00 95.62 71 ILE A CA 1
ATOM 552 C C . ILE A 1 71 ? -11.870 2.025 7.725 1.00 95.62 71 ILE A C 1
ATOM 554 O O . ILE A 1 71 ? -13.051 1.709 7.571 1.00 95.62 71 ILE A O 1
ATOM 558 N N . ARG A 1 72 ? -11.435 3.264 7.513 1.00 95.69 72 ARG A N 1
ATOM 559 C CA . ARG A 1 72 ? -12.259 4.319 6.924 1.00 95.69 72 ARG A CA 1
ATOM 560 C C . ARG A 1 72 ? -12.077 4.368 5.412 1.00 95.69 72 ARG A C 1
ATOM 562 O O . ARG A 1 72 ? -13.062 4.447 4.685 1.00 95.69 72 ARG A O 1
ATOM 569 N N . GLU A 1 73 ? -10.831 4.335 4.955 1.00 94.75 73 GLU A N 1
ATOM 570 C CA . GLU A 1 73 ? -10.479 4.444 3.541 1.00 94.75 73 GLU A CA 1
ATOM 571 C C . GLU A 1 73 ? -9.165 3.713 3.259 1.00 94.75 73 GLU A C 1
ATOM 573 O O . GLU A 1 73 ? -8.233 3.758 4.066 1.00 94.75 73 GLU A O 1
ATOM 578 N N . VAL A 1 74 ? -9.094 3.064 2.094 1.00 92.88 74 VAL A N 1
ATOM 579 C CA . VAL A 1 74 ? -7.842 2.578 1.509 1.00 92.88 74 VAL A CA 1
ATOM 580 C C . VAL A 1 74 ? -7.753 3.113 0.089 1.00 92.88 74 VAL A C 1
ATOM 582 O O . VAL A 1 74 ? -8.561 2.749 -0.764 1.00 92.88 74 VAL A O 1
ATOM 585 N N . LEU A 1 75 ? -6.765 3.964 -0.164 1.00 92.69 75 LEU A N 1
ATOM 586 C CA . LEU A 1 75 ? -6.435 4.443 -1.500 1.00 92.69 75 LEU A CA 1
ATOM 587 C C . LEU A 1 75 ? -5.238 3.648 -2.012 1.00 92.69 75 LEU A C 1
ATOM 589 O O . LEU A 1 75 ? -4.131 3.822 -1.509 1.00 92.69 75 LEU A O 1
ATOM 593 N N . ILE A 1 76 ? -5.467 2.795 -3.008 1.00 88.75 76 ILE A N 1
ATOM 594 C CA . ILE A 1 76 ? -4.419 2.028 -3.688 1.00 88.75 76 ILE A CA 1
ATOM 595 C C . ILE A 1 76 ? -3.883 2.867 -4.845 1.00 88.75 76 ILE A C 1
ATOM 597 O O . ILE A 1 76 ? -4.662 3.442 -5.608 1.00 88.75 76 ILE A O 1
ATOM 601 N N . TYR A 1 77 ? -2.565 2.935 -4.980 1.00 85.62 77 TYR A N 1
ATOM 602 C CA . TYR A 1 77 ? -1.904 3.658 -6.058 1.00 85.62 77 TYR A CA 1
ATOM 603 C C . TYR A 1 77 ? -0.688 2.881 -6.562 1.00 85.62 77 TYR A C 1
ATOM 605 O O . TYR A 1 77 ? -0.073 2.122 -5.818 1.00 85.62 77 TYR A O 1
ATOM 613 N N . ALA A 1 78 ? -0.341 3.096 -7.827 1.00 82.25 78 ALA A N 1
ATOM 614 C CA . ALA A 1 78 ? 0.870 2.572 -8.443 1.00 82.25 78 ALA A CA 1
ATOM 615 C C . ALA A 1 78 ? 1.661 3.725 -9.063 1.00 82.25 78 ALA A C 1
ATOM 617 O O . ALA A 1 78 ? 1.074 4.733 -9.474 1.00 82.25 78 ALA A O 1
ATOM 618 N N . PHE A 1 79 ? 2.981 3.601 -9.127 1.00 75.62 79 PHE A N 1
ATOM 619 C CA . PHE A 1 79 ? 3.846 4.621 -9.715 1.00 75.62 79 PHE A CA 1
ATOM 620 C C . PHE A 1 79 ? 5.029 3.992 -10.451 1.00 75.62 79 PHE A C 1
ATOM 622 O O . PHE A 1 79 ? 5.466 2.894 -10.128 1.00 75.62 79 PHE A O 1
ATOM 629 N N . ILE A 1 80 ? 5.526 4.697 -11.469 1.00 71.38 80 ILE A N 1
ATOM 630 C CA . ILE A 1 80 ? 6.717 4.290 -12.218 1.00 71.38 80 ILE A CA 1
ATOM 631 C C . ILE A 1 80 ? 7.933 4.836 -11.478 1.00 71.38 80 ILE A C 1
ATOM 633 O O . ILE A 1 80 ? 8.070 6.056 -11.342 1.00 71.38 80 ILE A O 1
ATOM 637 N N . TYR A 1 81 ? 8.808 3.954 -11.010 1.00 65.94 81 TYR A N 1
ATOM 638 C CA . TYR A 1 81 ? 9.998 4.346 -10.263 1.00 65.94 81 TYR A CA 1
ATOM 639 C C . TYR A 1 81 ? 11.208 4.569 -11.168 1.00 65.94 81 TYR A C 1
ATOM 641 O O . TYR A 1 81 ? 11.809 5.647 -11.154 1.00 65.94 81 TYR A O 1
ATOM 649 N N . GLU A 1 82 ? 11.534 3.591 -12.015 1.00 59.03 82 GLU A N 1
ATOM 650 C CA . GLU A 1 82 ? 12.612 3.687 -13.000 1.00 59.03 82 GLU A CA 1
ATOM 651 C C . GLU A 1 82 ? 12.197 3.038 -14.335 1.00 59.03 82 GLU A C 1
ATOM 653 O O . GLU A 1 82 ? 11.328 2.175 -14.404 1.00 59.03 82 GLU A O 1
ATOM 658 N N . GLY A 1 83 ? 12.820 3.460 -15.438 1.00 55.31 83 GLY A N 1
ATOM 659 C CA . GLY A 1 83 ? 12.742 2.759 -16.725 1.00 55.31 83 GLY A CA 1
ATOM 660 C C . GLY A 1 83 ? 12.078 3.558 -17.843 1.00 55.31 83 GLY A C 1
ATOM 661 O O . GLY A 1 83 ? 12.700 3.736 -18.893 1.00 55.31 83 GLY A O 1
ATOM 662 N N . VAL A 1 84 ? 10.868 4.097 -17.646 1.00 55.12 84 VAL A N 1
ATOM 663 C CA . VAL A 1 84 ? 10.147 4.845 -18.697 1.00 55.12 84 VAL A CA 1
ATOM 664 C C . VAL A 1 84 ? 9.501 6.141 -18.190 1.00 55.12 84 VAL A C 1
ATOM 666 O O . VAL A 1 84 ? 9.063 6.209 -17.049 1.00 55.12 84 VAL A O 1
ATOM 669 N N . PRO A 1 85 ? 9.434 7.194 -19.027 1.00 53.97 85 PRO A N 1
ATOM 670 C CA . PRO A 1 85 ? 8.871 8.487 -18.635 1.00 53.97 85 PRO A CA 1
ATOM 671 C C . PRO A 1 85 ? 7.339 8.580 -18.767 1.00 53.97 85 PRO A C 1
ATOM 673 O O . PRO A 1 85 ? 6.786 9.624 -18.437 1.00 53.97 85 PRO A O 1
ATOM 676 N N . SER A 1 86 ? 6.660 7.551 -19.286 1.00 56.00 86 SER A N 1
ATOM 677 C CA . SER A 1 86 ? 5.199 7.523 -19.436 1.00 56.00 86 SER A CA 1
ATOM 678 C C . SER A 1 86 ? 4.660 6.084 -19.386 1.00 56.00 86 SER A C 1
ATOM 680 O O . SER A 1 86 ? 5.358 5.126 -19.732 1.00 56.00 86 SER A O 1
ATOM 682 N N . TRP A 1 87 ? 3.409 5.961 -18.926 1.00 56.91 87 TRP A N 1
ATOM 683 C CA . TRP A 1 87 ? 2.613 4.732 -18.865 1.00 56.91 87 TRP A CA 1
ATOM 684 C C . TRP A 1 87 ? 2.334 4.133 -20.252 1.00 56.91 87 TRP A C 1
ATOM 686 O O . TRP A 1 87 ? 2.054 2.941 -20.345 1.00 56.91 87 TRP A O 1
ATOM 696 N N . ASP A 1 88 ? 2.476 4.921 -21.330 1.00 51.56 88 ASP A N 1
ATOM 697 C CA . ASP A 1 88 ? 2.326 4.496 -22.735 1.00 51.56 88 ASP A CA 1
ATOM 698 C C . ASP A 1 88 ? 3.314 3.399 -23.171 1.00 51.56 88 ASP A C 1
ATOM 700 O O . ASP A 1 88 ? 3.143 2.768 -24.216 1.00 51.56 88 ASP A O 1
ATOM 704 N N . LYS A 1 89 ? 4.353 3.175 -22.363 1.00 50.81 89 LYS A N 1
ATOM 705 C CA . LYS A 1 89 ? 5.396 2.169 -22.577 1.00 50.81 89 LYS A CA 1
ATOM 706 C C . LYS A 1 89 ? 5.354 1.030 -21.565 1.00 50.81 89 LYS A C 1
ATOM 708 O O . LYS A 1 89 ? 6.260 0.203 -21.584 1.00 50.81 89 LYS A O 1
ATOM 713 N N . THR A 1 90 ? 4.343 0.988 -20.699 1.00 56.12 90 THR A N 1
ATOM 714 C CA . THR A 1 90 ? 4.164 -0.057 -19.682 1.00 56.12 90 THR A CA 1
ATOM 715 C C . THR A 1 90 ? 2.951 -0.922 -20.027 1.00 56.12 90 THR A C 1
ATOM 717 O O . THR A 1 90 ? 1.917 -0.390 -20.415 1.00 56.12 90 THR A O 1
ATOM 720 N N . ASP A 1 91 ? 3.043 -2.237 -19.823 1.00 57.97 91 ASP A N 1
ATOM 721 C CA . ASP A 1 91 ? 1.882 -3.145 -19.831 1.00 57.97 91 ASP A CA 1
ATOM 722 C C . ASP A 1 91 ? 1.351 -3.349 -18.395 1.00 57.97 91 ASP A C 1
ATOM 724 O O . ASP A 1 91 ? 0.995 -4.455 -17.993 1.00 57.97 91 ASP A O 1
ATOM 728 N N . GLY A 1 92 ? 1.347 -2.284 -17.580 1.00 63.62 92 GLY A N 1
ATOM 729 C CA . GLY A 1 92 ? 0.979 -2.352 -16.166 1.00 63.62 92 GLY A CA 1
ATOM 730 C C . GLY A 1 92 ? -0.482 -2.765 -15.970 1.00 63.62 92 GLY A C 1
ATOM 731 O O . GLY A 1 92 ? -1.400 -2.100 -16.456 1.00 63.62 92 GLY A O 1
ATOM 732 N N . VAL A 1 93 ? -0.707 -3.845 -15.226 1.00 68.06 93 VAL A N 1
ATOM 733 C CA . VAL A 1 93 ? -2.039 -4.344 -14.865 1.00 68.06 93 VAL A CA 1
ATOM 734 C C . VAL A 1 93 ? -2.158 -4.382 -13.348 1.00 68.06 93 VAL A C 1
ATOM 736 O O . VAL A 1 93 ? -1.294 -4.934 -12.674 1.00 68.06 93 VAL A O 1
ATOM 739 N N . VAL A 1 94 ? -3.241 -3.819 -12.813 1.00 72.75 94 VAL A N 1
ATOM 740 C CA . VAL A 1 94 ? -3.618 -3.979 -11.405 1.00 72.75 94 VAL A CA 1
ATOM 741 C C . VAL A 1 94 ? -4.841 -4.873 -11.335 1.00 72.75 94 VAL A C 1
ATOM 743 O O . VAL A 1 94 ? -5.871 -4.576 -11.943 1.00 72.75 94 VAL A O 1
ATOM 746 N N . THR A 1 95 ? -4.740 -5.940 -10.550 1.00 73.94 95 THR A N 1
ATOM 747 C CA . THR A 1 95 ? -5.841 -6.876 -10.327 1.00 73.94 95 THR A CA 1
ATOM 748 C C . THR A 1 95 ? -6.239 -6.875 -8.861 1.00 73.94 95 THR A C 1
ATOM 750 O O . THR A 1 95 ? -5.436 -7.159 -7.975 1.00 73.94 95 THR A O 1
ATOM 753 N N . ILE A 1 96 ? -7.507 -6.576 -8.595 1.00 76.62 96 ILE A N 1
ATOM 754 C CA . ILE A 1 96 ? -8.097 -6.646 -7.263 1.00 76.62 96 ILE A CA 1
ATOM 755 C C . ILE A 1 96 ? -8.808 -7.988 -7.122 1.00 76.62 96 ILE A C 1
ATOM 757 O O . ILE A 1 96 ? -9.755 -8.296 -7.850 1.00 76.62 96 ILE A O 1
ATOM 761 N N . HIS A 1 97 ? -8.375 -8.768 -6.137 1.00 77.38 97 HIS A N 1
ATOM 762 C CA . HIS A 1 97 ? -9.013 -10.021 -5.757 1.00 77.38 97 HIS A CA 1
ATOM 763 C C . HIS A 1 97 ? -9.858 -9.812 -4.500 1.00 77.38 97 HIS A C 1
ATOM 765 O O . HIS A 1 97 ? -9.328 -9.554 -3.419 1.00 77.38 97 HIS A O 1
ATOM 771 N N . VAL A 1 98 ? -11.175 -9.964 -4.632 1.00 76.25 98 VAL A N 1
ATOM 772 C CA . VAL A 1 98 ? -12.102 -9.997 -3.496 1.00 76.25 98 VAL A CA 1
ATOM 773 C C . VAL A 1 98 ? -12.605 -11.435 -3.339 1.00 76.25 98 VAL A C 1
ATOM 775 O O . VAL A 1 98 ? -13.002 -12.034 -4.341 1.00 76.25 98 VAL A O 1
ATOM 778 N N . PRO A 1 99 ? -12.586 -12.025 -2.126 1.00 76.81 99 PRO A N 1
ATOM 779 C CA . PRO A 1 99 ? -13.135 -13.359 -1.907 1.00 76.81 99 PRO A CA 1
ATOM 780 C C . PRO A 1 99 ? -14.561 -13.477 -2.453 1.00 76.81 99 PRO A C 1
ATOM 782 O O . PRO A 1 99 ? -15.373 -12.571 -2.270 1.00 76.81 99 PRO A O 1
ATOM 785 N N . ASP A 1 100 ? -14.841 -14.591 -3.127 1.00 74.56 100 ASP A N 1
ATOM 786 C CA . ASP A 1 100 ? -16.147 -14.917 -3.714 1.00 74.56 100 ASP A CA 1
ATOM 787 C C . ASP A 1 100 ? -16.639 -13.958 -4.820 1.00 74.56 100 ASP A C 1
ATOM 789 O O . ASP A 1 100 ? -17.807 -14.010 -5.211 1.00 74.56 100 ASP A O 1
ATOM 793 N N . GLN A 1 101 ? -15.761 -13.113 -5.370 1.00 63.72 101 GLN A N 1
ATOM 794 C CA . GLN A 1 101 ? -16.062 -12.233 -6.503 1.00 63.72 101 GLN A CA 1
ATOM 795 C C . GLN A 1 101 ? -15.086 -12.474 -7.662 1.00 63.72 101 GLN A C 1
ATOM 797 O O . GLN A 1 101 ? -13.941 -12.880 -7.434 1.00 63.72 101 GLN A O 1
ATOM 802 N N . PRO A 1 102 ? -15.508 -12.243 -8.920 1.00 62.75 102 PRO A N 1
ATOM 803 C CA . PRO A 1 102 ? -14.570 -12.238 -10.033 1.00 62.75 102 PRO A CA 1
ATOM 804 C C . PRO A 1 102 ? -13.497 -11.160 -9.805 1.00 62.75 102 PRO A C 1
ATOM 806 O O . PRO A 1 102 ? -13.807 -10.102 -9.250 1.00 62.75 102 PRO A O 1
ATOM 809 N N . PRO A 1 103 ? -12.243 -11.410 -10.218 1.00 73.19 103 PRO A N 1
ATOM 810 C CA . PRO A 1 103 ? -11.191 -10.412 -10.112 1.00 73.19 103 PRO A CA 1
ATOM 811 C C . PRO A 1 103 ? -11.559 -9.163 -10.915 1.00 73.19 103 PRO A C 1
ATOM 813 O O . PRO A 1 103 ? -12.097 -9.256 -12.021 1.00 73.19 103 PRO A O 1
ATOM 816 N N . ILE A 1 104 ? -11.252 -7.997 -10.353 1.00 72.12 104 ILE A N 1
ATOM 817 C CA . ILE A 1 104 ? -11.391 -6.716 -11.043 1.00 72.12 104 ILE A CA 1
ATOM 818 C C . ILE A 1 104 ? -10.013 -6.359 -11.579 1.00 72.12 104 ILE A C 1
ATOM 820 O O . ILE A 1 104 ? -9.120 -6.008 -10.814 1.00 72.12 104 ILE A O 1
ATOM 824 N N . GLU A 1 105 ? -9.840 -6.475 -12.889 1.00 76.06 105 GLU A N 1
ATOM 825 C CA . GLU A 1 105 ? -8.603 -6.112 -13.574 1.00 76.06 105 GLU A CA 1
ATOM 826 C C . GLU A 1 105 ? 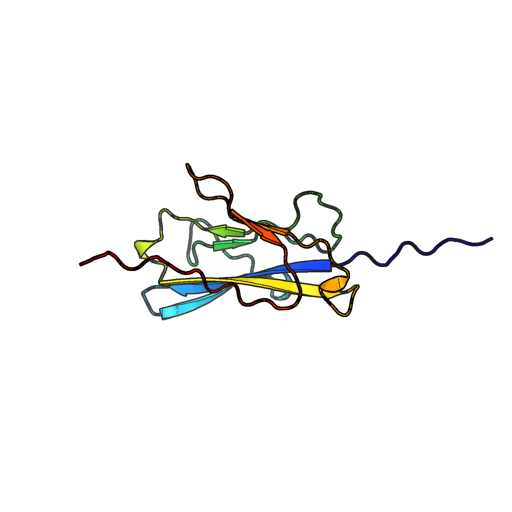-8.728 -4.704 -14.159 1.00 76.06 105 GLU A C 1
ATOM 828 O O . GLU A 1 105 ? -9.748 -4.345 -14.752 1.00 76.06 105 GLU A O 1
ATOM 833 N N . THR A 1 106 ? -7.699 -3.881 -13.997 1.00 67.62 106 THR A N 1
ATOM 834 C CA . THR A 1 106 ? -7.611 -2.562 -14.625 1.00 67.62 106 THR A CA 1
ATOM 835 C C . THR A 1 106 ? -6.214 -2.354 -15.184 1.00 67.62 106 THR A C 1
ATOM 837 O O . THR A 1 106 ? -5.213 -2.530 -14.492 1.00 67.62 106 THR A O 1
ATOM 840 N N . ARG A 1 107 ? -6.152 -1.961 -16.458 1.00 67.50 107 ARG A N 1
ATOM 841 C CA . ARG A 1 107 ? -4.900 -1.579 -17.111 1.00 67.50 107 ARG A CA 1
ATOM 842 C C . ARG A 1 107 ? -4.533 -0.158 -16.718 1.00 67.50 107 ARG A C 1
ATOM 844 O O . ARG A 1 107 ? -5.373 0.739 -16.792 1.00 67.50 107 ARG A O 1
ATOM 851 N N . LEU A 1 108 ? -3.282 0.044 -16.331 1.00 64.62 108 LEU A N 1
ATOM 852 C CA . LEU A 1 108 ? -2.733 1.362 -16.047 1.00 64.62 108 LEU A CA 1
ATOM 853 C C . LEU A 1 108 ? -2.388 2.039 -17.377 1.00 64.62 108 LEU A C 1
ATOM 855 O O . LEU A 1 108 ? -1.291 1.897 -17.903 1.00 64.62 108 LEU A O 1
ATOM 859 N N . THR A 1 109 ? -3.360 2.740 -17.955 1.00 54.06 109 THR A N 1
ATOM 860 C CA . THR A 1 109 ? -3.166 3.564 -19.155 1.00 54.06 109 THR A CA 1
ATOM 861 C C . THR A 1 109 ? -3.014 5.032 -18.773 1.00 54.06 109 THR A C 1
ATOM 863 O O . THR A 1 109 ? -3.617 5.493 -17.802 1.00 54.06 109 THR A O 1
ATOM 866 N N . GLU A 1 110 ? -2.258 5.805 -19.555 1.00 45.72 110 GLU A N 1
ATOM 867 C CA . GLU A 1 110 ? -2.227 7.259 -19.393 1.00 45.72 110 GLU A CA 1
ATOM 868 C C . GLU A 1 110 ? -3.617 7.844 -19.701 1.00 45.72 110 GLU A C 1
ATOM 870 O O . GLU A 1 110 ? -4.071 7.822 -20.839 1.00 45.72 110 GLU A O 1
ATOM 875 N N . GLY A 1 111 ? -4.297 8.328 -18.658 1.00 38.31 111 GLY A N 1
ATOM 876 C CA . GLY A 1 111 ? -5.445 9.230 -18.733 1.00 38.31 111 GLY A CA 1
ATOM 877 C C . GLY A 1 111 ? -6.645 8.782 -19.571 1.00 38.31 111 GLY A C 1
ATOM 878 O O . GLY A 1 111 ? -6.858 9.320 -20.647 1.00 38.31 111 GLY A O 1
ATOM 879 N N . GLU A 1 112 ? -7.543 7.995 -18.975 1.00 32.78 112 GLU A N 1
ATOM 880 C CA . GLU A 1 112 ? -8.978 8.303 -19.026 1.00 32.78 112 GLU A CA 1
ATOM 881 C C . GLU A 1 112 ? -9.569 8.119 -17.624 1.00 32.78 112 GLU A C 1
ATOM 883 O O . GLU A 1 112 ? -9.453 7.063 -17.003 1.00 32.78 112 GLU A O 1
ATOM 888 N N . THR A 1 113 ? -10.178 9.175 -17.082 1.00 33.31 113 THR A N 1
ATOM 889 C CA . THR A 1 113 ? -10.955 9.101 -15.844 1.00 33.31 113 THR A CA 1
ATOM 890 C C . THR A 1 113 ? -12.173 8.216 -16.094 1.00 33.31 113 THR A C 1
ATOM 892 O O . THR A 1 113 ? -13.208 8.695 -16.552 1.00 33.31 113 THR A O 1
ATOM 895 N N . VAL A 1 114 ? -12.078 6.923 -15.786 1.00 36.91 114 VAL A N 1
ATOM 896 C CA . VAL A 1 114 ? -13.258 6.058 -15.715 1.00 36.91 114 VAL A CA 1
ATOM 897 C C . VAL A 1 114 ? -14.041 6.413 -14.455 1.00 36.91 114 VAL A C 1
ATOM 899 O O . VAL A 1 114 ? -13.855 5.849 -13.379 1.00 36.91 114 VAL A O 1
ATOM 902 N N . ALA A 1 115 ? -14.925 7.401 -14.585 1.00 34.72 115 ALA A N 1
ATOM 903 C CA . ALA A 1 115 ? -16.005 7.592 -13.636 1.00 34.72 115 ALA A CA 1
ATOM 904 C C . ALA A 1 115 ? -16.830 6.298 -13.611 1.00 34.72 115 ALA A C 1
ATOM 906 O O . ALA A 1 115 ? -17.484 5.943 -14.591 1.00 34.72 115 ALA A O 1
ATOM 907 N N . HIS A 1 116 ? -16.776 5.570 -12.497 1.00 37.47 116 HIS A N 1
ATOM 908 C CA . HIS A 1 116 ? -17.677 4.452 -12.256 1.00 37.47 116 HIS A CA 1
ATOM 909 C C . HIS A 1 116 ? -19.094 5.030 -12.119 1.00 37.47 116 HIS A C 1
ATO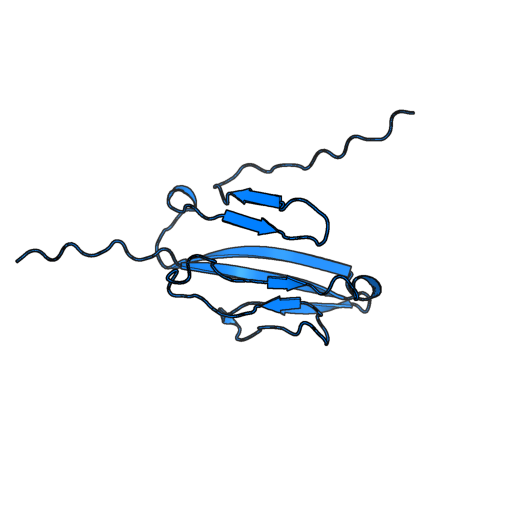M 911 O O . HIS A 1 116 ? -19.465 5.568 -11.076 1.00 37.47 116 HIS A O 1
ATOM 917 N N . CYS A 1 117 ? -19.883 4.989 -13.193 1.00 32.41 117 CYS A N 1
ATOM 918 C CA . CYS A 1 117 ? -21.307 5.289 -13.122 1.00 32.41 117 CYS A CA 1
ATOM 919 C C . CYS A 1 117 ? -21.994 4.166 -12.338 1.00 32.41 117 CYS A C 1
ATOM 921 O O . CYS A 1 117 ? -22.284 3.106 -12.887 1.00 32.41 117 CYS A O 1
ATOM 923 N N . ALA A 1 118 ? -22.277 4.400 -11.057 1.00 33.78 118 ALA A N 1
ATOM 924 C CA . ALA A 1 118 ? -23.321 3.649 -10.377 1.00 33.78 118 ALA A CA 1
ATOM 925 C C . ALA A 1 118 ? -24.676 4.094 -10.962 1.00 33.78 118 ALA A C 1
ATOM 927 O O . ALA A 1 118 ? -24.958 5.298 -10.952 1.00 33.78 118 ALA A O 1
ATOM 928 N N . PRO A 1 119 ? -25.514 3.186 -11.495 1.00 39.00 119 PRO A N 1
ATOM 929 C CA . PRO A 1 119 ? -26.872 3.551 -11.867 1.00 39.00 119 PRO A CA 1
ATOM 930 C C . PRO A 1 119 ? -27.635 3.960 -10.600 1.00 39.00 119 PRO A C 1
ATOM 932 O O . PRO A 1 119 ? -27.656 3.229 -9.609 1.00 39.00 119 PRO A O 1
ATOM 935 N N . LEU A 1 120 ? -28.220 5.160 -10.619 1.00 40.53 120 LEU A N 1
ATOM 936 C CA . LEU A 1 120 ? -29.141 5.603 -9.575 1.00 40.53 120 LEU A CA 1
ATOM 937 C C . LEU A 1 120 ? -30.385 4.699 -9.587 1.00 40.53 120 LEU A C 1
ATOM 939 O O . LEU A 1 120 ? -30.805 4.279 -10.665 1.00 40.53 120 LEU A O 1
ATOM 943 N N . PRO A 1 121 ? -30.979 4.390 -8.423 1.00 40.94 121 PRO A N 1
ATOM 944 C CA . PRO A 1 121 ? -32.208 3.611 -8.378 1.00 40.94 121 PRO A CA 1
ATOM 945 C C . PRO A 1 121 ? -33.357 4.420 -8.994 1.00 40.94 121 PRO A C 1
ATOM 947 O O . PRO A 1 121 ? -33.602 5.557 -8.584 1.00 40.94 121 PRO A O 1
ATOM 950 N N . ASP A 1 122 ? -34.045 3.829 -9.973 1.00 52.44 122 ASP A N 1
ATOM 951 C CA . ASP A 1 122 ? -35.255 4.397 -10.567 1.00 52.44 122 ASP A CA 1
ATOM 952 C C . ASP A 1 122 ? -36.334 4.574 -9.484 1.00 52.44 122 ASP A C 1
ATOM 954 O O . ASP A 1 122 ? -36.588 3.667 -8.685 1.00 52.44 122 ASP A O 1
ATOM 958 N N . SER A 1 123 ? -36.931 5.768 -9.450 1.00 50.62 123 SER A N 1
ATOM 959 C CA . SER A 1 123 ? -38.052 6.159 -8.583 1.00 50.62 123 SER A CA 1
ATOM 960 C C . SER A 1 123 ? -39.379 5.565 -9.031 1.00 50.62 123 SER A C 1
ATOM 962 O O . SER A 1 123 ? -39.661 5.687 -10.247 1.00 50.62 123 SER A O 1
#

Secondary structure (DSSP, 8-state):
----PPPPPPEEEEEEEEEETTS-EEEEBTTTTB-B-SSSTT-EEE----TTS-STT---EEE-GGGTTTEEEEEEEEEEEES-SSGGG---EEEE--TTS--EEEE--S-------PPPPP-

InterPro domains:
  IPR003325 TerD domain [cd06974] (8-118)

Foldseek 3Di:
DDDDDDQQDWFKWKKKWWAWPVGDIDIDTVVVVRQADCPDPPNKGWPDGCRPCPPPVHIDIDHNPVVVVGTDDMDMDMDTDDRDPALVPPQDKDWDDDPPDDIDIDGPHPDDPPPPDDDDDDD